Protein AF-A0A3C1JDQ3-F1 (afdb_monomer)

Mean predicted aligned error: 6.38 Å

Foldseek 3Di:
DPDFFPWKKKWWKKFAQVALQPDPVRVLVVVQVLVVVLPFAADACDPPDDGTHNKDWADDDDRNDIGGTTMMMTTGNDDDAQVRVCVSSCVQDDNGMGTPGIHIDDPPDDGNHRPDDDDDDDDDDDDPPPPDDPDPPD

Structure (mmCIF, N/CA/C/O backbone):
data_AF-A0A3C1JDQ3-F1
#
_entry.id   AF-A0A3C1JDQ3-F1
#
loop_
_atom_site.group_PDB
_atom_site.id
_atom_site.type_symbol
_atom_site.label_atom_id
_atom_site.label_alt_id
_atom_site.label_comp_id
_atom_site.label_asym_id
_atom_site.label_entity_id
_atom_site.label_seq_id
_atom_site.pdbx_PDB_ins_code
_atom_site.Cartn_x
_atom_site.Cartn_y
_atom_site.Cartn_z
_atom_site.occupancy
_atom_site.B_iso_or_equiv
_atom_site.auth_seq_id
_atom_site.auth_comp_id
_atom_site.auth_asym_id
_atom_site.auth_atom_id
_atom_site.pdbx_PDB_model_num
ATOM 1 N N . MET A 1 1 ? -6.929 7.245 27.985 1.00 41.78 1 MET A N 1
ATOM 2 C CA . MET A 1 1 ? -6.111 6.365 27.124 1.00 41.78 1 MET A CA 1
ATOM 3 C C . MET A 1 1 ? -6.199 6.923 25.721 1.00 41.78 1 MET A C 1
ATOM 5 O O . MET A 1 1 ? -7.313 7.044 25.234 1.00 41.78 1 MET A O 1
ATOM 9 N N . ASN A 1 2 ? -5.085 7.320 25.103 1.00 52.66 2 ASN A N 1
ATOM 10 C CA . ASN A 1 2 ? -5.108 7.570 23.662 1.00 52.66 2 ASN A CA 1
ATOM 11 C C . ASN A 1 2 ? -5.285 6.204 22.999 1.00 52.66 2 ASN A C 1
ATOM 13 O O . ASN A 1 2 ? -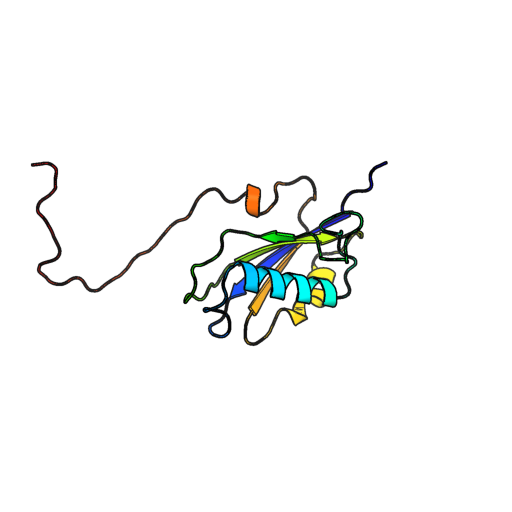4.361 5.392 23.033 1.00 52.66 2 ASN A O 1
ATOM 17 N N . GLU A 1 3 ? -6.480 5.915 22.485 1.00 80.94 3 GLU A N 1
ATOM 18 C CA . GLU A 1 3 ? -6.651 4.751 21.621 1.00 80.94 3 GLU A CA 1
ATOM 19 C C . GLU A 1 3 ? -5.716 4.921 20.415 1.00 80.94 3 GLU A C 1
ATOM 21 O O . GLU A 1 3 ? -5.574 6.013 19.865 1.00 80.94 3 GLU A O 1
ATOM 26 N N . GLY A 1 4 ? -5.003 3.854 20.071 1.00 88.44 4 GLY A N 1
ATOM 27 C CA . GLY A 1 4 ? -4.220 3.750 18.847 1.00 88.44 4 GLY A CA 1
ATOM 28 C C . GLY A 1 4 ? -4.893 2.783 17.870 1.00 88.44 4 GLY A C 1
ATOM 29 O O . GLY A 1 4 ? -5.892 2.149 18.221 1.00 88.44 4 GLY A O 1
ATOM 30 N N . PRO A 1 5 ? -4.341 2.618 16.658 1.00 94.38 5 PRO A N 1
ATOM 31 C CA . PRO A 1 5 ? -4.854 1.643 15.701 1.00 94.38 5 PRO A CA 1
ATOM 32 C C . PRO A 1 5 ? -4.855 0.231 16.305 1.00 94.38 5 PRO A C 1
ATOM 34 O O . PRO A 1 5 ? -3.866 -0.196 16.905 1.00 94.38 5 PRO A O 1
ATOM 37 N N . LYS A 1 6 ? -5.957 -0.507 16.125 1.00 95.56 6 LYS A N 1
ATOM 38 C CA . LYS A 1 6 ? -6.139 -1.871 16.660 1.00 95.56 6 LYS A CA 1
ATOM 39 C C . LYS A 1 6 ? -5.551 -2.940 15.744 1.00 95.56 6 LYS A C 1
ATOM 41 O O . LYS A 1 6 ? -5.217 -4.032 16.199 1.00 95.56 6 LYS A O 1
ATOM 46 N N . SER A 1 7 ? -5.392 -2.637 14.458 1.00 96.88 7 SER A N 1
ATOM 47 C CA . SER A 1 7 ? -4.642 -3.485 13.535 1.00 96.88 7 SER A CA 1
ATOM 48 C C . SER A 1 7 ? -3.973 -2.682 12.423 1.00 96.88 7 SER A C 1
ATOM 50 O O . SER A 1 7 ? -4.303 -1.520 12.169 1.00 96.88 7 SER A O 1
ATOM 52 N N . ARG A 1 8 ? -2.987 -3.312 11.778 1.00 98.00 8 ARG A N 1
ATOM 53 C CA . ARG A 1 8 ? -2.299 -2.788 10.601 1.00 98.00 8 ARG A CA 1
ATOM 54 C C . ARG A 1 8 ? -2.183 -3.877 9.549 1.00 98.00 8 ARG A C 1
ATOM 56 O O . ARG A 1 8 ? -1.732 -4.983 9.849 1.00 98.00 8 ARG A O 1
ATOM 63 N N . ILE A 1 9 ? -2.569 -3.541 8.326 1.00 98.25 9 ILE A N 1
ATOM 64 C CA . ILE A 1 9 ? -2.521 -4.429 7.169 1.00 98.25 9 ILE A CA 1
ATOM 65 C C . ILE A 1 9 ? -1.428 -3.934 6.227 1.00 98.25 9 ILE A C 1
ATOM 67 O O . ILE A 1 9 ? -1.486 -2.796 5.769 1.00 98.25 9 ILE A O 1
ATOM 71 N N . ARG A 1 10 ? -0.441 -4.782 5.932 1.00 97.88 10 ARG A N 1
ATOM 72 C CA . ARG A 1 10 ? 0.554 -4.537 4.889 1.00 97.88 10 ARG A CA 1
ATOM 73 C C . ARG A 1 10 ? 0.062 -5.109 3.572 1.00 97.88 10 ARG A C 1
ATOM 75 O O . ARG A 1 10 ? -0.137 -6.316 3.437 1.00 97.88 10 ARG A O 1
ATOM 82 N N . LEU A 1 11 ? -0.118 -4.211 2.622 1.00 97.38 11 LEU A N 1
ATOM 83 C CA . LEU A 1 11 ? -0.440 -4.465 1.233 1.00 97.38 11 LEU A CA 1
ATOM 84 C C . LEU A 1 11 ? 0.866 -4.697 0.477 1.00 97.38 11 LEU A C 1
ATOM 86 O O . LEU A 1 11 ? 1.809 -3.919 0.626 1.00 97.38 11 LEU A O 1
ATOM 90 N N . LYS A 1 12 ? 0.891 -5.731 -0.357 1.00 97.25 12 LYS A N 1
ATOM 91 C CA . LYS A 1 12 ? 1.808 -5.856 -1.490 1.00 97.25 12 LYS A CA 1
ATOM 92 C C . LYS A 1 12 ? 0.965 -5.756 -2.749 1.00 97.25 12 LYS A C 1
ATOM 94 O O . LYS A 1 12 ? -0.030 -6.475 -2.844 1.00 97.25 12 LYS A O 1
ATOM 99 N N . PHE A 1 13 ? 1.342 -4.911 -3.695 1.00 96.88 13 PHE A N 1
ATOM 100 C CA . PHE A 1 13 ? 0.598 -4.747 -4.939 1.00 96.88 13 PHE A CA 1
ATOM 101 C C . PHE A 1 13 ? 1.523 -4.474 -6.123 1.00 96.88 13 PHE A C 1
ATOM 103 O O . PHE A 1 13 ? 2.650 -4.030 -5.945 1.00 96.88 13 PHE A O 1
ATOM 110 N N . ALA A 1 14 ? 1.055 -4.762 -7.330 1.00 97.25 14 ALA A N 1
ATOM 111 C CA . ALA A 1 14 ? 1.705 -4.342 -8.560 1.00 97.25 14 ALA A CA 1
ATOM 112 C C . ALA A 1 14 ? 1.116 -3.010 -9.040 1.00 97.25 14 ALA A C 1
ATOM 114 O O . ALA A 1 14 ? -0.092 -2.783 -8.920 1.00 97.25 14 ALA A O 1
ATOM 115 N N . ARG A 1 15 ? 1.971 -2.165 -9.616 1.00 97.06 15 ARG A N 1
ATOM 116 C CA . ARG A 1 15 ? 1.599 -1.022 -10.453 1.00 97.06 15 ARG A CA 1
ATOM 117 C C . ARG A 1 15 ? 1.676 -1.484 -11.904 1.00 97.06 15 ARG A C 1
ATOM 119 O O . ARG A 1 15 ? 2.746 -1.872 -12.364 1.00 97.06 15 ARG A O 1
ATOM 126 N N . LEU A 1 16 ? 0.547 -1.446 -12.598 1.00 97.69 16 LEU A N 1
ATOM 127 C CA . LEU A 1 16 ? 0.419 -1.926 -13.973 1.00 97.69 16 LEU A CA 1
ATOM 128 C C . LEU A 1 16 ? 0.618 -0.784 -14.977 1.00 97.69 16 LEU A C 1
ATOM 130 O O . LEU A 1 16 ? 0.595 0.391 -14.604 1.00 97.69 16 LEU A O 1
ATOM 134 N N . ALA A 1 17 ? 0.750 -1.126 -16.259 1.00 97.75 17 ALA A N 1
ATOM 135 C CA . ALA A 1 17 ? 0.952 -0.179 -17.356 1.00 97.75 17 ALA A CA 1
ATOM 136 C C . ALA A 1 17 ? 0.015 1.046 -17.332 1.00 97.75 17 ALA A C 1
ATOM 138 O O . ALA A 1 17 ? 0.480 2.161 -17.556 1.00 97.75 17 ALA A O 1
ATOM 139 N N . ALA A 1 18 ? -1.272 0.884 -16.993 1.00 97.56 18 ALA A N 1
ATOM 140 C CA . ALA A 1 18 ? -2.235 1.995 -16.938 1.00 97.56 18 ALA A CA 1
ATOM 141 C C . ALA A 1 18 ? -1.961 3.014 -15.809 1.00 97.56 18 ALA A C 1
ATOM 143 O O . ALA A 1 18 ? -2.575 4.078 -15.765 1.00 97.56 18 ALA A O 1
ATOM 144 N N . ALA A 1 19 ? -1.064 2.688 -14.876 1.00 97.00 19 ALA A N 1
ATOM 145 C CA . ALA A 1 19 ? -0.665 3.529 -13.752 1.00 97.00 19 ALA A CA 1
ATOM 146 C C . ALA A 1 19 ? 0.821 3.920 -13.772 1.00 97.00 19 ALA A C 1
ATOM 148 O O . ALA A 1 19 ? 1.274 4.586 -12.839 1.00 97.00 19 ALA A O 1
ATOM 149 N N . LYS A 1 20 ? 1.588 3.531 -14.802 1.00 96.44 20 LYS A N 1
ATOM 150 C CA . LYS A 1 20 ? 3.038 3.784 -14.868 1.00 96.44 20 LYS A CA 1
ATOM 151 C C . LYS A 1 20 ? 3.382 5.276 -14.827 1.00 96.44 20 LYS A C 1
ATOM 153 O O . LYS A 1 20 ? 4.380 5.664 -14.226 1.00 96.44 20 LYS A O 1
ATOM 158 N N . ASP A 1 21 ? 2.518 6.110 -15.402 1.00 97.25 21 ASP A N 1
ATOM 159 C CA . ASP A 1 21 ? 2.724 7.557 -15.501 1.00 97.25 21 ASP A CA 1
ATOM 160 C C . ASP A 1 21 ? 2.223 8.325 -14.266 1.00 97.25 21 ASP A C 1
ATOM 162 O O . ASP A 1 21 ? 2.370 9.543 -14.193 1.00 97.25 21 ASP A O 1
ATOM 166 N N . LEU A 1 22 ? 1.666 7.633 -13.261 1.00 96.38 22 LEU A N 1
ATOM 167 C CA . LEU A 1 22 ? 1.265 8.279 -12.014 1.00 96.38 22 LEU A CA 1
ATOM 168 C C . LEU A 1 22 ? 2.492 8.699 -11.206 1.00 96.38 22 LEU A C 1
ATOM 170 O O . LEU A 1 22 ? 3.333 7.874 -10.820 1.00 96.38 22 LEU A O 1
ATOM 174 N N . SER A 1 23 ? 2.521 9.976 -10.828 1.00 95.62 23 SER A N 1
ATOM 175 C CA . SER A 1 23 ? 3.415 10.444 -9.776 1.00 95.62 23 SER A CA 1
ATOM 176 C C . SER A 1 23 ? 3.127 9.719 -8.458 1.00 95.62 23 SER A C 1
ATOM 178 O O . SER A 1 23 ? 2.044 9.166 -8.223 1.00 95.62 23 SER A O 1
ATOM 180 N N . HIS A 1 24 ? 4.098 9.742 -7.544 1.00 93.19 24 HIS A N 1
ATOM 181 C CA . HIS A 1 24 ? 3.925 9.122 -6.231 1.00 93.19 24 HIS A CA 1
ATOM 182 C C . HIS A 1 24 ? 2.721 9.700 -5.464 1.00 93.19 24 HIS A C 1
ATOM 184 O O . HIS A 1 24 ? 1.941 8.953 -4.871 1.00 93.19 24 HIS A O 1
ATOM 190 N N . LEU A 1 25 ? 2.515 11.020 -5.527 1.00 94.50 25 LEU A N 1
ATOM 191 C CA . LEU A 1 25 ? 1.397 11.688 -4.855 1.00 94.50 25 LEU A CA 1
ATOM 192 C C . LEU A 1 25 ? 0.037 11.282 -5.436 1.00 94.50 25 LEU A C 1
ATOM 194 O O . LEU A 1 25 ? -0.921 11.091 -4.682 1.00 94.50 25 LEU A O 1
ATOM 198 N N . GLU A 1 26 ? -0.060 11.110 -6.754 1.00 96.25 26 GLU A N 1
ATOM 199 C CA . GLU A 1 26 ? -1.290 10.646 -7.403 1.00 96.25 26 GLU A CA 1
ATOM 200 C C . GLU A 1 26 ? -1.603 9.196 -7.037 1.00 96.25 26 GLU A C 1
ATOM 202 O O . GLU A 1 26 ? -2.745 8.897 -6.679 1.00 96.25 26 GLU A O 1
ATOM 207 N N . GLN A 1 27 ? -0.596 8.315 -7.022 1.00 95.56 27 GLN A N 1
ATOM 208 C CA . GLN A 1 27 ? -0.759 6.947 -6.525 1.00 95.56 27 GLN A CA 1
ATOM 209 C C . GLN A 1 27 ? -1.257 6.941 -5.077 1.00 95.56 27 GLN A C 1
ATOM 211 O O . GLN A 1 27 ? -2.242 6.268 -4.775 1.00 95.56 27 GLN A O 1
ATOM 216 N N . ILE A 1 28 ? -0.643 7.728 -4.186 1.00 95.00 28 ILE A N 1
ATOM 217 C CA . ILE A 1 28 ? -1.091 7.856 -2.792 1.00 95.00 28 ILE A CA 1
ATOM 218 C C . ILE A 1 28 ? -2.557 8.296 -2.727 1.00 95.00 28 ILE A C 1
ATOM 220 O O . ILE A 1 28 ? -3.332 7.743 -1.944 1.00 95.00 28 ILE A O 1
ATOM 224 N N . LYS A 1 29 ? -2.958 9.281 -3.539 1.00 94.75 29 LYS A N 1
ATOM 225 C CA . LYS A 1 29 ? -4.340 9.775 -3.576 1.00 94.75 29 LYS A CA 1
ATOM 226 C C . LYS A 1 29 ? -5.314 8.676 -4.005 1.00 94.75 29 LYS A C 1
ATOM 228 O O . LYS A 1 29 ? -6.342 8.499 -3.351 1.00 94.75 29 LYS A O 1
ATOM 233 N N . VAL A 1 30 ? -4.983 7.916 -5.050 1.00 94.88 30 VAL A N 1
ATOM 234 C CA . VAL A 1 30 ? -5.808 6.793 -5.524 1.00 94.88 30 VAL A CA 1
ATOM 235 C C . VAL A 1 30 ? -5.910 5.704 -4.456 1.00 94.88 30 VAL A C 1
ATOM 237 O O . VAL A 1 30 ? -7.016 5.279 -4.125 1.00 94.88 30 VAL A O 1
ATOM 240 N N . LEU A 1 31 ? -4.786 5.292 -3.867 1.00 94.94 31 LEU A N 1
ATOM 241 C CA . LEU A 1 31 ? -4.750 4.240 -2.849 1.00 94.94 31 LEU A CA 1
ATOM 242 C C . LEU A 1 31 ? -5.516 4.637 -1.583 1.00 94.94 31 LEU A C 1
ATOM 244 O O . LEU A 1 31 ? -6.279 3.828 -1.059 1.00 94.94 31 LEU A O 1
ATOM 248 N N . ARG A 1 32 ? -5.398 5.891 -1.129 1.00 94.94 32 ARG A N 1
ATOM 249 C CA . ARG A 1 32 ? -6.211 6.414 -0.018 1.00 94.94 32 ARG A CA 1
ATOM 250 C C . ARG A 1 32 ? -7.698 6.425 -0.352 1.00 94.94 32 ARG A C 1
ATOM 252 O O . ARG A 1 32 ? -8.500 6.068 0.504 1.00 94.94 32 ARG A O 1
ATOM 259 N N . GLY A 1 33 ? -8.068 6.792 -1.580 1.00 94.19 33 GLY A N 1
ATOM 260 C CA . GLY A 1 33 ? -9.455 6.726 -2.044 1.00 94.19 33 GLY A CA 1
ATOM 261 C C . GLY A 1 33 ? -10.013 5.300 -1.995 1.00 94.19 33 GLY A C 1
ATOM 262 O O . GLY A 1 33 ? -11.088 5.077 -1.446 1.00 94.19 33 GLY A O 1
ATOM 263 N N . ARG A 1 34 ? -9.246 4.316 -2.482 1.00 94.38 34 ARG A N 1
ATOM 264 C CA . ARG A 1 34 ? -9.629 2.893 -2.429 1.00 94.38 34 ARG A CA 1
ATOM 265 C C . ARG A 1 34 ? -9.716 2.370 -0.999 1.00 94.38 34 ARG A C 1
ATOM 267 O O . ARG A 1 34 ? -10.683 1.702 -0.655 1.00 94.38 34 ARG A O 1
ATOM 274 N N . ALA A 1 35 ? -8.752 2.716 -0.150 1.00 94.62 35 ALA A N 1
ATOM 275 C CA . ALA A 1 35 ? -8.771 2.345 1.261 1.00 94.62 35 ALA A CA 1
ATOM 276 C C . ALA A 1 35 ? -9.972 2.957 2.002 1.00 94.62 35 ALA A C 1
ATOM 278 O O . ALA A 1 35 ? -10.579 2.288 2.831 1.00 94.62 35 ALA A O 1
ATOM 279 N N . ALA A 1 36 ? -10.370 4.188 1.676 1.00 94.06 36 ALA A N 1
ATOM 280 C CA . ALA A 1 36 ? -11.578 4.788 2.238 1.00 94.06 36 ALA A CA 1
ATOM 281 C C . ALA A 1 36 ? -12.860 4.080 1.758 1.00 94.06 36 ALA A C 1
ATOM 283 O O . ALA A 1 36 ? -13.815 3.957 2.520 1.00 94.06 36 ALA A O 1
ATOM 284 N N . ALA A 1 37 ? -12.874 3.580 0.518 1.00 94.12 37 ALA A N 1
ATOM 285 C CA . ALA A 1 37 ? -14.025 2.909 -0.086 1.00 94.12 37 ALA A CA 1
ATOM 286 C C . ALA A 1 37 ? -14.119 1.396 0.210 1.00 94.12 37 ALA A C 1
ATOM 288 O O . ALA A 1 37 ? -15.152 0.790 -0.058 1.00 94.12 37 ALA A O 1
ATOM 289 N N . CYS A 1 38 ? -13.083 0.767 0.782 1.00 93.81 38 CYS A N 1
ATOM 290 C CA . CYS A 1 38 ? -13.044 -0.689 1.013 1.00 93.81 38 CYS A CA 1
ATOM 291 C C . CYS A 1 38 ? -13.971 -1.183 2.149 1.00 93.81 38 CYS A C 1
ATOM 293 O O . CYS A 1 38 ? -14.113 -2.384 2.403 1.00 93.81 38 CYS A O 1
ATOM 295 N N . GLY A 1 39 ? -14.604 -0.251 2.868 1.00 93.56 39 GLY A N 1
ATOM 296 C CA . GLY A 1 39 ? -15.551 -0.539 3.944 1.00 93.56 39 GLY A CA 1
ATOM 297 C C . GLY A 1 39 ? -14.915 -1.045 5.244 1.00 93.56 39 GLY A C 1
ATOM 298 O O . GLY A 1 39 ? -15.643 -1.538 6.106 1.00 93.56 39 GLY A O 1
ATOM 299 N N . LEU A 1 40 ? -13.587 -0.978 5.381 1.00 95.06 40 LEU A N 1
ATOM 300 C CA . LEU A 1 40 ? -12.886 -1.165 6.656 1.00 95.06 40 LEU A CA 1
ATOM 301 C C . LEU A 1 40 ? -12.860 0.157 7.433 1.00 95.06 40 LEU A C 1
ATOM 303 O O . LEU A 1 40 ? -12.689 1.220 6.832 1.00 95.06 40 LEU A O 1
ATOM 307 N N . LYS A 1 41 ? -12.970 0.105 8.765 1.00 94.88 41 LYS A N 1
ATOM 308 C CA . LYS A 1 41 ? -12.833 1.303 9.606 1.00 94.88 41 LYS A CA 1
ATOM 309 C C . LYS A 1 41 ? -11.366 1.697 9.717 1.00 94.88 41 LYS A C 1
ATOM 311 O O . LYS A 1 41 ? -10.606 1.126 10.504 1.00 94.88 41 LYS A O 1
ATOM 316 N N . PHE A 1 42 ? -10.945 2.644 8.886 1.00 94.50 42 PHE A N 1
ATOM 317 C CA . PHE A 1 42 ? -9.571 3.127 8.883 1.00 94.50 42 PHE A CA 1
ATOM 318 C C . PHE A 1 42 ? -9.293 4.054 10.062 1.00 94.50 42 PHE A C 1
ATOM 320 O O . PHE A 1 42 ? -10.129 4.856 10.458 1.00 94.50 42 PHE A O 1
ATOM 327 N N . TRP A 1 43 ? -8.063 3.994 10.560 1.00 94.38 43 TRP A N 1
ATOM 328 C CA . TRP A 1 43 ? -7.547 4.991 11.483 1.00 94.38 43 TRP A CA 1
ATOM 329 C C . TRP A 1 43 ? -7.329 6.313 10.733 1.00 94.38 43 TRP A C 1
ATOM 331 O O . TRP A 1 43 ? -6.719 6.289 9.659 1.00 94.38 43 TRP A O 1
ATOM 341 N N . PRO A 1 44 ? -7.768 7.474 11.246 1.00 92.88 44 PRO A N 1
ATOM 342 C CA . PRO A 1 44 ? -7.623 8.744 10.539 1.00 92.88 44 PRO A CA 1
ATOM 343 C C . PRO A 1 44 ? -6.159 9.207 10.479 1.00 92.88 44 PRO A C 1
ATOM 345 O O . PRO A 1 44 ? -5.405 9.096 11.449 1.00 92.88 44 PRO A O 1
ATOM 348 N N . ALA A 1 45 ? -5.743 9.771 9.341 1.00 90.44 45 ALA A N 1
ATOM 349 C CA . ALA A 1 45 ? -4.384 10.291 9.157 1.00 90.44 45 ALA A CA 1
ATOM 350 C C . ALA A 1 45 ? -4.069 11.500 10.058 1.00 90.44 45 ALA A C 1
ATOM 352 O O . ALA A 1 45 ? -2.938 11.644 10.521 1.00 90.44 45 ALA A O 1
ATOM 353 N N . LYS A 1 46 ? -5.065 12.355 10.326 1.00 84.12 46 LYS A N 1
ATOM 354 C CA . LYS A 1 46 ? -4.951 13.532 11.195 1.00 84.12 46 LYS A CA 1
ATOM 355 C C . LYS A 1 46 ? -6.256 13.749 11.962 1.00 84.12 46 LYS A C 1
ATOM 357 O O . LYS A 1 46 ? -7.339 13.694 11.379 1.00 84.12 46 LYS A O 1
ATOM 362 N N . ALA A 1 47 ? -6.143 13.998 13.266 1.00 68.06 47 ALA A N 1
ATOM 363 C CA . ALA A 1 47 ? -7.288 14.306 14.118 1.00 68.06 47 ALA A CA 1
ATOM 364 C C . ALA A 1 47 ? -7.948 15.628 13.680 1.00 68.06 47 ALA A C 1
ATOM 366 O O . ALA A 1 47 ? -7.256 16.626 13.477 1.00 68.06 47 ALA A O 1
ATOM 367 N N . GLY A 1 48 ? -9.277 15.632 13.531 1.00 57.47 48 GLY A N 1
ATOM 368 C CA . GLY A 1 48 ? -10.058 16.844 13.249 1.00 57.47 48 GLY A CA 1
ATOM 369 C C . GLY A 1 48 ? -10.071 17.334 11.792 1.00 57.47 48 GLY A C 1
ATOM 370 O O . GLY A 1 48 ? -10.475 18.466 11.551 1.00 57.47 48 GLY A O 1
ATOM 371 N N . THR A 1 49 ? -9.651 16.523 10.813 1.00 56.31 49 THR A N 1
ATOM 372 C CA . THR A 1 49 ? -9.739 16.858 9.371 1.00 56.31 49 THR A CA 1
ATOM 373 C C . THR A 1 49 ? -10.557 15.822 8.594 1.00 56.31 49 THR A C 1
ATOM 375 O O . THR A 1 49 ? -10.617 14.677 9.048 1.00 56.31 49 THR A O 1
ATOM 378 N N . PRO A 1 50 ? -11.148 16.168 7.427 1.00 54.25 50 PRO A N 1
ATOM 379 C CA . PRO A 1 50 ? -11.911 15.223 6.613 1.00 54.25 50 PRO A CA 1
ATOM 380 C C . PRO A 1 50 ? -11.125 13.927 6.353 1.00 54.25 50 PRO A C 1
ATOM 382 O O . PRO A 1 50 ? -9.952 13.942 5.977 1.00 54.25 50 PRO A O 1
ATOM 385 N N . SER A 1 51 ? -11.800 12.819 6.644 1.00 74.25 51 SER A N 1
ATOM 386 C CA . SER A 1 51 ? -11.317 11.476 6.969 1.00 74.25 51 SER A CA 1
ATOM 387 C C . SER A 1 51 ? -10.490 10.785 5.873 1.00 74.25 51 SER A C 1
ATOM 389 O O . SER A 1 51 ? -11.000 9.939 5.137 1.00 74.25 51 SER A O 1
ATOM 391 N N . SER A 1 52 ? -9.200 11.100 5.756 1.00 90.25 52 SER A N 1
ATOM 392 C CA . SER A 1 52 ? -8.296 10.273 4.944 1.00 90.25 52 SER A CA 1
ATOM 393 C C . SER A 1 52 ? -7.731 9.106 5.768 1.00 90.25 52 SER A C 1
ATOM 395 O O . SER A 1 52 ? -7.358 9.311 6.932 1.00 90.25 52 SER A O 1
ATOM 397 N N . PRO A 1 53 ? -7.635 7.893 5.192 1.00 94.62 53 PRO A N 1
ATOM 398 C CA . PRO A 1 53 ? -6.997 6.762 5.852 1.00 94.62 53 PRO A CA 1
ATOM 399 C C . PRO A 1 53 ? -5.539 7.056 6.192 1.00 94.62 53 PRO A C 1
ATOM 401 O O . PRO A 1 53 ? -4.763 7.510 5.341 1.00 94.62 53 PRO A O 1
ATOM 404 N N . LYS A 1 54 ? -5.140 6.751 7.428 1.00 95.56 54 LYS A N 1
ATOM 405 C CA . LYS A 1 54 ? -3.734 6.697 7.808 1.00 95.56 54 LYS A CA 1
ATOM 406 C C . LYS A 1 54 ? -3.089 5.542 7.057 1.00 95.56 54 LYS A C 1
ATOM 408 O O . LYS A 1 54 ? -3.458 4.381 7.237 1.00 95.56 54 LYS A O 1
ATOM 413 N N . MET A 1 55 ? -2.107 5.885 6.234 1.00 96.56 55 MET A N 1
ATOM 414 C CA . MET A 1 55 ? -1.316 4.934 5.469 1.00 96.56 55 MET A CA 1
ATOM 415 C C . MET A 1 55 ? 0.150 5.354 5.458 1.00 96.56 55 MET A C 1
ATOM 417 O O . MET A 1 55 ? 0.431 6.554 5.466 1.00 96.56 55 MET A O 1
ATOM 421 N N . ALA A 1 56 ? 1.048 4.374 5.411 1.00 97.19 56 ALA A N 1
ATOM 422 C CA . ALA A 1 56 ?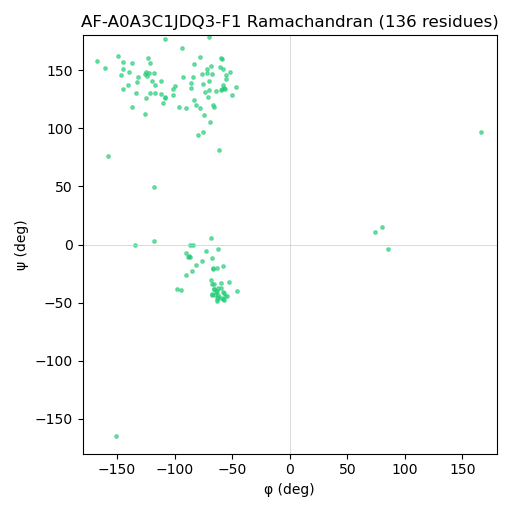 2.471 4.567 5.130 1.00 97.19 56 ALA A CA 1
ATOM 423 C C . ALA A 1 56 ? 2.829 3.820 3.842 1.00 97.19 56 ALA A C 1
ATOM 425 O O . ALA A 1 56 ? 2.237 2.780 3.563 1.00 97.19 56 ALA A O 1
ATOM 426 N N . PHE A 1 57 ? 3.775 4.329 3.062 1.00 96.12 57 PHE A N 1
ATOM 427 C CA . PHE A 1 57 ? 4.092 3.794 1.735 1.00 96.12 57 PHE A CA 1
ATOM 428 C C . PHE A 1 57 ? 5.570 3.427 1.657 1.00 96.12 57 PHE A C 1
ATOM 430 O O . PHE A 1 57 ? 6.402 4.065 2.296 1.00 96.12 57 PHE A O 1
ATOM 437 N N . GLY A 1 58 ? 5.884 2.359 0.925 1.00 93.88 58 GLY A N 1
ATOM 438 C CA . GLY A 1 58 ? 7.265 2.041 0.577 1.00 93.88 58 GLY A CA 1
ATOM 439 C C . GLY A 1 58 ? 7.834 3.043 -0.436 1.00 93.88 58 GLY A C 1
ATOM 440 O O . GLY A 1 58 ? 7.115 3.945 -0.883 1.00 93.88 58 GLY A O 1
ATOM 441 N N . PRO A 1 59 ? 9.113 2.884 -0.816 1.00 89.44 59 PRO A N 1
ATOM 442 C CA . PRO A 1 59 ? 9.717 3.693 -1.865 1.00 89.44 59 PRO A CA 1
ATOM 443 C C . PRO A 1 59 ? 8.919 3.586 -3.159 1.00 89.44 59 PRO A C 1
ATOM 445 O O . PRO A 1 59 ? 8.555 2.491 -3.579 1.00 89.44 59 PRO A O 1
ATOM 448 N N . ALA A 1 60 ? 8.660 4.730 -3.780 1.00 84.81 60 ALA A N 1
ATOM 449 C CA . ALA A 1 60 ? 7.937 4.789 -5.037 1.00 84.81 60 ALA A CA 1
ATOM 450 C C . ALA A 1 60 ? 8.833 4.351 -6.194 1.00 84.81 60 ALA A C 1
ATOM 452 O O . ALA A 1 60 ? 9.975 4.805 -6.293 1.00 84.81 60 ALA A O 1
ATOM 453 N N . VAL A 1 61 ? 8.286 3.568 -7.124 1.00 91.50 61 VAL A N 1
ATOM 454 C CA . VAL A 1 61 ? 8.916 3.431 -8.439 1.00 91.50 61 VAL A CA 1
ATOM 455 C C . VAL A 1 61 ? 8.836 4.763 -9.201 1.00 91.50 61 VAL A C 1
ATOM 457 O O . VAL A 1 61 ? 7.870 5.523 -9.060 1.00 91.50 61 VAL A O 1
ATOM 460 N N . SER A 1 62 ? 9.856 5.056 -10.010 1.00 91.69 62 SER A N 1
ATOM 461 C CA . SER A 1 62 ? 9.891 6.242 -10.868 1.00 91.69 62 SER A CA 1
ATOM 462 C C . SER A 1 62 ? 8.705 6.289 -11.837 1.00 91.69 62 SER A C 1
ATOM 464 O O . SER A 1 62 ? 8.193 5.263 -12.285 1.00 91.69 62 SER A O 1
ATOM 466 N N . VAL A 1 63 ? 8.290 7.502 -12.206 1.00 96.25 63 VAL A N 1
ATOM 467 C CA . VAL A 1 63 ? 7.290 7.719 -13.265 1.00 96.25 63 VAL A CA 1
ATOM 468 C C . VAL A 1 63 ? 7.748 7.046 -14.566 1.00 96.25 63 VAL A C 1
ATOM 470 O O . VAL A 1 63 ? 8.945 6.953 -14.848 1.00 96.25 63 VAL A O 1
ATOM 473 N N . GLY A 1 64 ? 6.790 6.532 -15.333 1.00 96.56 64 GLY A N 1
ATOM 474 C CA . GLY A 1 64 ? 7.011 5.795 -16.575 1.00 96.56 64 GLY A CA 1
ATOM 475 C C . GLY A 1 64 ? 7.289 4.303 -16.379 1.00 96.56 64 GLY A C 1
ATOM 476 O O . GLY A 1 64 ? 7.379 3.578 -17.367 1.00 96.56 64 GLY A O 1
ATOM 477 N N . HIS A 1 65 ? 7.385 3.829 -15.133 1.00 95.00 65 HIS A N 1
ATOM 478 C CA . HIS A 1 65 ? 7.718 2.442 -14.819 1.00 95.00 65 HIS A CA 1
ATOM 479 C C . HIS A 1 65 ? 6.538 1.694 -14.193 1.00 95.00 65 HIS A C 1
ATOM 481 O O . HIS A 1 65 ? 5.798 2.212 -13.349 1.00 95.00 65 HIS A O 1
ATOM 487 N N . GLU A 1 66 ? 6.393 0.439 -14.600 1.00 96.56 66 GLU A N 1
ATOM 488 C CA . GLU A 1 66 ? 5.577 -0.552 -13.905 1.00 96.56 66 GLU A CA 1
ATOM 489 C C . GLU A 1 66 ? 6.330 -1.078 -12.676 1.00 96.56 66 GLU A C 1
ATOM 491 O O . GLU A 1 66 ? 7.549 -0.949 -12.565 1.00 96.56 66 GLU A O 1
ATOM 496 N N . SER A 1 67 ? 5.610 -1.687 -11.737 1.00 95.31 67 SER A N 1
ATOM 497 C CA . SER A 1 67 ? 6.223 -2.355 -10.588 1.00 95.31 67 SER A CA 1
ATOM 498 C C . SER A 1 67 ? 5.493 -3.646 -10.275 1.00 95.31 67 SER A C 1
ATOM 500 O O . SER A 1 67 ? 4.265 -3.690 -10.245 1.00 95.31 67 SER A O 1
ATOM 502 N N . LEU A 1 68 ? 6.253 -4.698 -9.983 1.00 94.69 68 LEU A N 1
ATOM 503 C CA . LEU A 1 68 ? 5.714 -5.989 -9.557 1.00 94.69 68 LEU A CA 1
ATOM 504 C C . LEU A 1 68 ? 5.523 -6.074 -8.036 1.00 94.69 68 LEU A C 1
ATOM 506 O O . LEU A 1 68 ? 4.941 -7.042 -7.548 1.00 94.69 68 LEU A O 1
ATOM 510 N N . CYS A 1 69 ? 6.045 -5.117 -7.262 1.00 93.19 69 CYS A N 1
ATOM 511 C CA . CYS A 1 69 ? 6.025 -5.192 -5.802 1.00 93.19 69 CYS A CA 1
ATOM 512 C C . CYS A 1 69 ? 6.172 -3.830 -5.114 1.00 93.19 69 CYS A C 1
ATOM 514 O O . CYS A 1 69 ? 7.197 -3.507 -4.521 1.00 93.19 69 CYS A O 1
ATOM 516 N N . GLU A 1 70 ? 5.099 -3.062 -5.126 1.00 95.25 70 GLU A N 1
ATOM 517 C CA . GLU A 1 70 ? 4.900 -1.917 -4.245 1.00 95.25 70 GLU A CA 1
ATOM 518 C C . GLU A 1 70 ? 4.361 -2.377 -2.883 1.00 95.25 70 GLU A C 1
ATOM 520 O O . GLU A 1 70 ? 3.698 -3.417 -2.771 1.00 95.25 70 GLU A O 1
ATOM 525 N N . TYR A 1 71 ? 4.605 -1.575 -1.843 1.00 96.38 71 TYR A N 1
ATOM 526 C CA . TYR A 1 71 ? 4.107 -1.846 -0.496 1.00 96.38 71 TYR A CA 1
ATOM 527 C C . TYR A 1 71 ? 3.440 -0.628 0.139 1.00 96.38 71 TYR A C 1
ATOM 529 O O . TYR A 1 71 ? 3.885 0.509 -0.016 1.00 96.38 71 TYR A O 1
ATOM 537 N N . ALA A 1 72 ? 2.393 -0.884 0.920 1.00 97.31 72 ALA A N 1
ATOM 538 C CA . ALA A 1 72 ? 1.747 0.122 1.754 1.00 97.31 72 ALA A CA 1
ATOM 539 C C . ALA A 1 72 ? 1.204 -0.497 3.045 1.00 97.31 72 ALA A C 1
ATOM 541 O O . ALA A 1 72 ? 0.725 -1.625 3.048 1.00 97.31 72 ALA A O 1
ATOM 542 N N . ASP A 1 73 ? 1.232 0.257 4.134 1.00 98.19 73 ASP A N 1
ATOM 543 C CA . ASP A 1 73 ? 0.589 -0.095 5.395 1.00 98.19 73 ASP A CA 1
ATOM 544 C C . ASP A 1 73 ? -0.721 0.686 5.532 1.00 98.19 73 ASP A C 1
ATOM 546 O O . ASP A 1 73 ? -0.714 1.910 5.425 1.00 98.19 73 ASP A O 1
ATOM 550 N N . LEU A 1 74 ? -1.828 0.002 5.826 1.00 97.69 74 LEU A N 1
ATOM 551 C CA . LEU A 1 74 ? -3.123 0.584 6.186 1.00 97.69 74 LEU A CA 1
ATOM 552 C C . LEU A 1 74 ? -3.397 0.356 7.675 1.00 97.69 74 LEU A C 1
ATOM 554 O O . LEU A 1 74 ? -3.336 -0.776 8.158 1.00 97.69 74 LEU A O 1
ATOM 558 N N . TYR A 1 75 ? -3.709 1.426 8.402 1.00 97.12 75 TYR A N 1
ATOM 559 C CA . TYR A 1 75 ? -3.996 1.385 9.836 1.00 97.12 75 TYR A CA 1
ATOM 560 C C . TYR A 1 75 ? -5.507 1.404 10.071 1.00 97.12 75 TYR A C 1
ATOM 562 O O . TYR A 1 75 ? -6.211 2.190 9.439 1.00 97.12 75 TYR A O 1
ATOM 570 N N . LEU A 1 76 ? -6.000 0.564 10.983 1.00 96.75 76 LEU A N 1
ATOM 571 C CA . LEU A 1 76 ? -7.433 0.348 11.206 1.00 96.75 76 LEU A CA 1
ATOM 572 C C . LEU A 1 76 ? -7.824 0.569 12.674 1.00 96.75 76 LEU A C 1
ATOM 574 O O . LEU A 1 76 ? -7.056 0.271 13.592 1.00 96.75 76 LEU A O 1
ATOM 578 N N . GLU A 1 77 ? -9.040 1.068 12.891 1.00 95.25 77 GLU A N 1
ATOM 579 C CA . GLU A 1 77 ? -9.656 1.275 14.214 1.00 95.25 77 GLU A CA 1
ATOM 580 C C . GLU A 1 77 ? -10.154 -0.027 14.845 1.00 95.25 77 GLU A C 1
ATOM 582 O O . GLU A 1 77 ? -10.452 -0.077 16.037 1.00 95.25 77 GLU A O 1
ATOM 587 N N . GLU A 1 78 ? -10.241 -1.093 14.056 1.00 94.62 78 GLU A N 1
ATOM 588 C CA . GLU A 1 78 ? -10.730 -2.398 14.472 1.00 94.62 78 GLU A CA 1
ATOM 589 C C . GLU A 1 78 ? -9.687 -3.490 14.225 1.00 94.62 78 GLU A C 1
ATOM 591 O O . GLU A 1 78 ? -8.731 -3.327 13.458 1.00 94.62 78 GLU A O 1
ATOM 596 N N . PHE A 1 79 ? -9.844 -4.616 14.917 1.00 96.06 79 PHE A N 1
ATOM 597 C CA . PHE A 1 79 ? -9.045 -5.794 14.628 1.00 96.06 79 PHE A CA 1
ATOM 598 C C . PHE A 1 79 ? -9.603 -6.474 13.379 1.00 96.06 79 PHE A C 1
ATOM 600 O O . PHE A 1 79 ? -10.733 -6.958 13.389 1.00 96.06 79 PHE A O 1
ATOM 607 N N . VAL A 1 80 ? -8.794 -6.547 12.324 1.00 96.94 80 VAL A N 1
ATOM 608 C CA . VAL A 1 80 ? -9.166 -7.226 11.080 1.00 96.94 80 VAL A CA 1
ATOM 609 C C . VAL A 1 80 ? -8.224 -8.397 10.845 1.00 96.94 80 VAL A C 1
ATOM 611 O O . VAL A 1 80 ? -6.997 -8.278 10.941 1.00 96.94 80 VAL A O 1
ATOM 614 N N . ARG A 1 81 ? -8.808 -9.563 10.569 1.00 95.88 81 ARG A N 1
ATOM 615 C CA . ARG A 1 81 ? -8.059 -10.744 10.138 1.00 95.88 81 ARG A CA 1
ATOM 616 C C . ARG A 1 81 ? -7.551 -10.567 8.709 1.00 95.88 81 ARG A C 1
ATOM 618 O O . ARG A 1 81 ? -8.186 -9.884 7.914 1.00 95.88 81 ARG A O 1
ATOM 625 N N . GLU A 1 82 ? -6.427 -11.192 8.379 1.00 94.69 82 GLU A N 1
ATOM 626 C CA . GLU A 1 82 ? -5.802 -11.030 7.062 1.00 94.69 82 GLU A CA 1
ATOM 627 C C . GLU A 1 82 ? -6.708 -11.461 5.906 1.00 94.69 82 GLU A C 1
ATOM 629 O O . GLU A 1 82 ? -6.771 -10.759 4.903 1.00 94.69 82 GLU A O 1
ATOM 634 N N . GLU A 1 83 ? -7.491 -12.528 6.080 1.00 95.94 83 GLU A N 1
ATOM 635 C CA . GLU A 1 83 ? -8.392 -13.032 5.042 1.00 95.94 83 GLU A CA 1
ATOM 636 C C . GLU A 1 83 ? -9.532 -12.035 4.778 1.00 95.94 83 GLU A C 1
ATOM 638 O O . GLU A 1 83 ? -9.832 -11.695 3.637 1.00 95.94 83 GLU A O 1
ATOM 643 N N . ALA A 1 84 ? -10.109 -11.479 5.849 1.00 95.81 84 ALA A N 1
ATOM 644 C CA . ALA A 1 84 ? -11.140 -10.450 5.747 1.00 95.81 84 ALA A CA 1
ATOM 645 C C . ALA A 1 84 ? -10.594 -9.148 5.138 1.00 95.81 84 ALA A C 1
ATOM 647 O O . ALA A 1 84 ? -11.278 -8.501 4.347 1.00 95.81 84 ALA A O 1
ATOM 648 N N . ALA A 1 85 ? -9.361 -8.766 5.484 1.00 96.31 85 ALA A N 1
ATOM 649 C CA . ALA A 1 85 ? -8.709 -7.607 4.889 1.00 96.31 85 ALA A CA 1
ATOM 650 C C . ALA A 1 85 ? -8.489 -7.811 3.384 1.00 96.31 85 ALA A C 1
ATOM 652 O O . ALA A 1 85 ? -8.827 -6.924 2.606 1.00 96.31 85 ALA A O 1
ATOM 653 N N . ALA A 1 86 ? -7.977 -8.976 2.974 1.00 95.88 86 ALA A N 1
ATOM 654 C CA . ALA A 1 86 ? -7.746 -9.308 1.572 1.00 95.88 86 ALA A CA 1
ATOM 655 C C . ALA A 1 86 ? -9.034 -9.221 0.741 1.00 95.88 86 ALA A C 1
ATOM 657 O O . ALA A 1 86 ? -9.034 -8.558 -0.292 1.00 95.88 86 ALA A O 1
ATOM 658 N N . GLU A 1 87 ? -10.144 -9.786 1.224 1.00 96.38 87 GLU A N 1
ATOM 659 C CA . GLU A 1 87 ? -11.435 -9.699 0.526 1.00 96.38 87 GLU A CA 1
ATOM 660 C C . GLU A 1 87 ? -11.937 -8.256 0.399 1.00 96.38 87 GLU A C 1
ATOM 662 O O . GLU A 1 87 ? -12.371 -7.835 -0.672 1.00 96.38 87 GLU A O 1
ATOM 667 N N . ARG A 1 88 ? -11.834 -7.452 1.464 1.00 96.69 88 ARG A N 1
ATOM 668 C CA . ARG A 1 88 ? -12.263 -6.043 1.421 1.00 96.69 88 ARG A CA 1
ATOM 669 C C . ARG A 1 88 ? -11.381 -5.175 0.533 1.00 96.69 88 ARG A C 1
ATOM 671 O O . ARG A 1 88 ? -11.868 -4.204 -0.036 1.00 96.69 88 ARG A O 1
ATOM 678 N N . LEU A 1 89 ? -10.102 -5.511 0.417 1.00 95.06 89 LEU A N 1
ATOM 679 C CA . LEU A 1 89 ? -9.126 -4.785 -0.393 1.00 95.06 89 LEU A CA 1
ATOM 680 C C . LEU A 1 89 ? -9.044 -5.299 -1.831 1.00 95.06 89 LEU A C 1
ATOM 682 O O . LEU A 1 89 ? -8.402 -4.653 -2.649 1.00 95.06 89 LEU A O 1
ATOM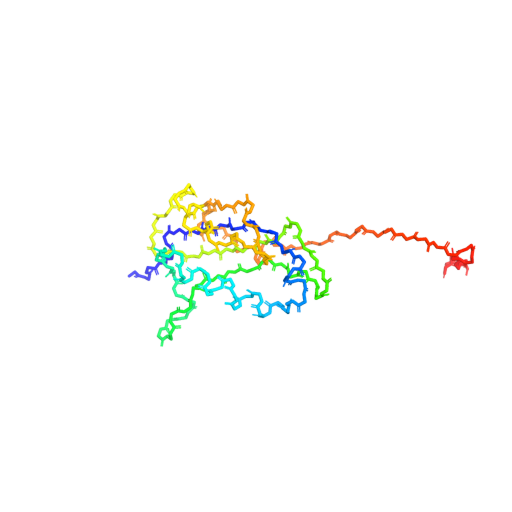 686 N N . ARG A 1 90 ? -9.719 -6.401 -2.163 1.00 92.19 90 ARG A N 1
ATOM 687 C CA . ARG A 1 90 ? -9.783 -6.966 -3.514 1.00 92.19 90 ARG A CA 1
ATOM 688 C C . ARG A 1 90 ? -10.226 -5.980 -4.604 1.00 92.19 90 ARG A C 1
ATOM 690 O O . ARG A 1 90 ? -9.680 -6.073 -5.694 1.00 92.19 90 ARG A O 1
ATOM 697 N N . PRO A 1 91 ? -11.101 -4.984 -4.351 1.00 90.00 91 PRO A N 1
ATOM 698 C CA . PRO A 1 91 ? -11.378 -3.911 -5.315 1.00 90.00 91 PRO A CA 1
ATOM 699 C C . PRO A 1 91 ? -10.170 -3.019 -5.660 1.00 90.00 91 PRO A C 1
ATOM 701 O O . PRO A 1 91 ? -10.285 -2.110 -6.479 1.00 90.00 91 PRO A O 1
ATOM 704 N N . LEU A 1 92 ? -9.013 -3.227 -5.022 1.00 88.75 92 LEU A N 1
ATOM 705 C CA . LEU A 1 92 ? -7.741 -2.680 -5.481 1.00 88.75 92 LEU A CA 1
ATOM 706 C C . LEU A 1 92 ? -7.294 -3.302 -6.811 1.00 88.75 92 LEU A C 1
ATOM 708 O O . LEU A 1 92 ? -6.505 -2.664 -7.499 1.00 88.75 92 LEU A O 1
ATOM 712 N N . ASP A 1 93 ? -7.798 -4.479 -7.175 1.00 95.19 93 ASP A N 1
ATOM 713 C CA . ASP A 1 93 ? -7.553 -5.101 -8.472 1.00 95.19 93 ASP A CA 1
ATOM 714 C C . ASP A 1 93 ? -8.352 -4.385 -9.559 1.00 95.19 93 ASP A C 1
ATOM 716 O O . ASP A 1 93 ? -9.580 -4.465 -9.615 1.00 95.19 93 ASP A O 1
ATOM 720 N N . ASP A 1 94 ? -7.641 -3.696 -10.441 1.00 95.19 94 ASP A N 1
ATOM 721 C CA . ASP A 1 94 ? -8.183 -3.120 -11.664 1.00 95.19 94 ASP A CA 1
ATOM 722 C C . ASP A 1 94 ? -7.096 -3.043 -12.748 1.00 95.19 94 ASP A C 1
ATOM 724 O O . ASP A 1 94 ? -6.040 -3.666 -12.657 1.00 95.19 94 ASP A O 1
ATOM 728 N N . GLU A 1 95 ? -7.344 -2.272 -13.803 1.00 96.94 95 GLU A N 1
ATOM 729 C CA . GLU A 1 95 ? -6.368 -2.057 -14.877 1.00 96.94 95 GLU A CA 1
ATOM 730 C C . GLU A 1 95 ? -5.085 -1.341 -14.410 1.00 96.94 95 GLU A C 1
ATOM 732 O O . GLU A 1 95 ? -4.054 -1.423 -15.076 1.00 96.94 95 GLU A O 1
ATOM 737 N N . ARG A 1 96 ? -5.134 -0.639 -13.267 1.00 96.94 96 ARG A N 1
ATOM 738 C CA . ARG A 1 96 ? -4.049 0.196 -12.735 1.00 96.94 96 ARG A CA 1
ATOM 739 C C . ARG A 1 96 ? -3.223 -0.519 -11.674 1.00 96.94 96 ARG A C 1
ATOM 741 O O . ARG A 1 96 ? -2.004 -0.344 -11.637 1.00 96.94 96 ARG A O 1
ATOM 748 N N . PHE A 1 97 ? -3.864 -1.309 -10.819 1.00 97.31 97 PHE A N 1
ATOM 749 C CA . PHE A 1 97 ? -3.206 -1.974 -9.698 1.00 97.31 97 PHE A CA 1
ATOM 750 C C . PHE A 1 97 ? -3.660 -3.420 -9.542 1.00 97.31 97 PHE A C 1
ATOM 752 O O . PHE A 1 97 ? -4.757 -3.798 -9.939 1.00 97.31 97 PHE A O 1
ATOM 759 N N . ARG A 1 98 ? -2.804 -4.233 -8.920 1.00 97.38 98 ARG A N 1
ATOM 760 C CA . ARG A 1 98 ? -3.131 -5.614 -8.554 1.00 97.38 98 ARG A CA 1
ATOM 761 C C . ARG A 1 98 ? -2.644 -5.928 -7.157 1.00 97.38 98 ARG A C 1
ATOM 763 O O . ARG A 1 98 ? -1.443 -5.889 -6.910 1.00 97.38 98 ARG A O 1
ATOM 770 N N . LEU A 1 99 ? -3.544 -6.258 -6.250 1.00 96.94 99 LEU A N 1
ATOM 771 C CA . LEU A 1 99 ? -3.247 -6.752 -4.923 1.00 96.94 99 LEU A CA 1
ATOM 772 C C . LEU A 1 99 ? -2.600 -8.136 -5.030 1.00 96.94 99 LEU A C 1
ATOM 774 O O . LEU A 1 99 ? -3.170 -9.091 -5.541 1.00 96.94 99 LEU A O 1
ATOM 778 N N . ILE A 1 100 ? -1.381 -8.244 -4.516 1.00 97.25 100 ILE A N 1
ATOM 779 C CA . ILE A 1 100 ? -0.627 -9.500 -4.451 1.00 97.25 100 ILE A CA 1
ATOM 780 C C . ILE A 1 100 ? -0.841 -10.156 -3.090 1.00 97.25 100 ILE A C 1
ATOM 782 O O . ILE A 1 100 ? -0.959 -11.374 -2.990 1.00 97.25 100 ILE A O 1
ATOM 786 N N . SER A 1 101 ? -0.876 -9.359 -2.018 1.00 97.38 101 SER A N 1
ATOM 787 C CA . SER A 1 101 ? -1.203 -9.860 -0.683 1.00 97.38 101 SER A CA 1
ATOM 788 C C . SER A 1 101 ? -1.645 -8.741 0.252 1.00 97.38 101 SER A C 1
ATOM 790 O O . SER A 1 101 ? -1.156 -7.617 0.137 1.00 97.38 101 SER A O 1
ATOM 792 N N . ALA A 1 102 ? -2.481 -9.074 1.232 1.00 97.62 102 ALA A N 1
ATOM 793 C CA . ALA A 1 102 ? -2.786 -8.234 2.382 1.00 97.62 102 ALA A CA 1
ATOM 794 C C . ALA A 1 102 ? -2.525 -9.053 3.652 1.00 97.62 102 ALA A C 1
ATOM 796 O O . ALA A 1 102 ? -3.213 -10.039 3.899 1.00 97.62 102 ALA A O 1
ATOM 797 N N . ARG A 1 103 ? -1.513 -8.685 4.445 1.00 97.38 103 ARG A N 1
ATOM 798 C CA . ARG A 1 103 ? -1.155 -9.414 5.674 1.00 97.38 103 ARG A CA 1
ATOM 799 C C . ARG A 1 103 ? -1.272 -8.531 6.897 1.00 97.38 103 ARG A C 1
ATOM 801 O O . ARG A 1 103 ? -0.867 -7.370 6.866 1.00 97.38 103 ARG A O 1
ATOM 808 N N . ARG A 1 104 ? -1.769 -9.084 8.004 1.00 97.25 104 ARG A N 1
ATOM 809 C CA . ARG A 1 104 ? -1.745 -8.368 9.281 1.00 97.25 104 ARG A CA 1
ATOM 810 C C . ARG A 1 104 ? -0.319 -8.346 9.819 1.00 97.25 104 ARG A C 1
ATOM 812 O O . ARG A 1 104 ? 0.324 -9.385 9.921 1.00 97.25 104 ARG A O 1
ATOM 819 N N . ILE A 1 105 ? 0.146 -7.172 10.223 1.00 96.56 105 ILE A N 1
ATOM 820 C CA . ILE A 1 105 ? 1.432 -6.999 10.900 1.00 96.56 105 ILE A CA 1
ATOM 821 C C . ILE A 1 105 ? 1.224 -6.327 12.265 1.00 96.56 105 ILE A C 1
ATOM 823 O O . ILE A 1 105 ? 0.299 -5.521 12.410 1.00 96.56 105 ILE A O 1
ATOM 827 N N . PRO A 1 106 ? 2.046 -6.634 13.287 1.00 95.62 106 PRO A N 1
ATOM 828 C CA . PRO A 1 106 ? 1.904 -6.013 14.601 1.00 95.62 106 PRO A CA 1
ATOM 829 C C . PRO A 1 106 ? 2.003 -4.488 14.515 1.00 95.62 106 PRO A C 1
ATOM 831 O O . PRO A 1 106 ? 2.867 -3.961 13.819 1.00 95.62 106 PRO A O 1
ATOM 834 N N . VAL A 1 107 ? 1.139 -3.756 15.220 1.00 95.50 107 VAL A N 1
ATOM 835 C CA . VA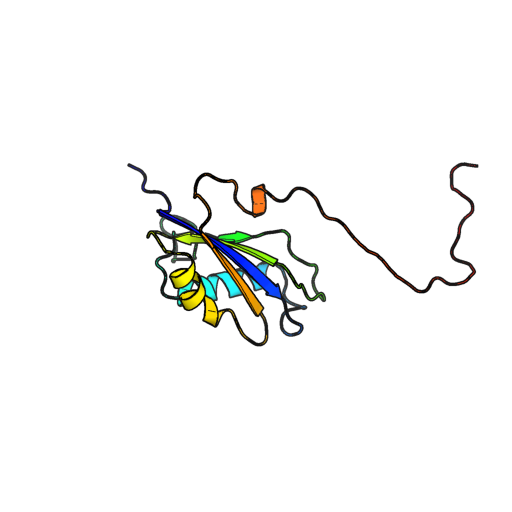L A 1 107 ? 1.081 -2.281 15.132 1.00 95.50 107 VAL A CA 1
ATOM 836 C C . VAL A 1 107 ? 2.329 -1.579 15.680 1.00 95.50 107 VAL A C 1
ATOM 838 O O . VAL A 1 107 ? 2.591 -0.444 15.304 1.00 95.50 107 VAL A O 1
ATOM 841 N N . PHE A 1 108 ? 3.112 -2.264 16.519 1.00 93.62 108 PHE A N 1
ATOM 842 C CA . PHE A 1 108 ? 4.349 -1.753 17.119 1.00 93.62 108 PHE A CA 1
ATOM 843 C C . PHE A 1 108 ? 5.604 -1.973 16.256 1.00 93.62 108 PHE A C 1
ATOM 845 O O . PHE A 1 108 ? 6.658 -1.432 16.572 1.00 93.62 108 PHE A O 1
ATOM 852 N N . PHE A 1 109 ? 5.523 -2.759 15.175 1.00 94.88 109 PHE A N 1
ATOM 853 C CA . PHE A 1 109 ? 6.628 -2.856 14.213 1.00 94.88 109 PHE A CA 1
ATOM 854 C C . PHE A 1 109 ? 6.784 -1.525 13.451 1.00 94.88 109 PHE A C 1
ATOM 856 O O . PHE A 1 109 ? 5.776 -0.845 13.233 1.00 94.88 109 PHE A O 1
ATOM 863 N N . PRO A 1 110 ? 7.981 -1.182 12.944 1.00 94.44 110 PRO A N 1
ATOM 864 C CA . PRO A 1 110 ? 8.163 -0.015 12.079 1.00 94.44 110 PRO A CA 1
ATOM 865 C C . PRO A 1 110 ? 7.186 -0.004 10.891 1.00 94.44 110 PRO A C 1
ATOM 867 O O . PRO A 1 110 ? 6.760 -1.063 10.407 1.00 94.44 110 PRO A O 1
ATOM 870 N N . SER A 1 111 ? 6.788 1.187 10.428 1.00 95.56 111 SER A N 1
ATOM 871 C CA . SER A 1 111 ? 6.064 1.338 9.155 1.00 95.56 111 SER A CA 1
ATOM 872 C C . SER A 1 111 ? 6.895 0.781 8.003 1.00 95.56 111 SER A C 1
ATOM 874 O O . SER A 1 111 ? 8.107 0.628 8.132 1.00 95.56 111 SER A O 1
ATOM 876 N N . ILE A 1 112 ? 6.261 0.452 6.876 1.00 95.19 112 ILE A N 1
ATOM 877 C CA . ILE A 1 112 ? 7.023 0.056 5.684 1.00 95.19 112 ILE A CA 1
ATOM 878 C C . ILE A 1 112 ? 8.009 1.158 5.277 1.00 95.19 112 ILE A C 1
ATOM 880 O O . ILE A 1 112 ? 9.170 0.868 5.023 1.00 95.19 112 ILE A O 1
ATOM 884 N N . GLU A 1 113 ? 7.565 2.411 5.338 1.00 94.06 113 GLU A N 1
ATOM 885 C CA . GLU A 1 113 ? 8.375 3.604 5.094 1.00 94.06 113 GLU A CA 1
ATOM 886 C C . GLU A 1 113 ? 9.629 3.646 5.980 1.00 94.06 113 GLU A C 1
ATOM 888 O O . GLU A 1 113 ? 10.718 3.909 5.491 1.00 94.06 113 GLU A O 1
ATOM 893 N N . ALA A 1 114 ? 9.494 3.325 7.271 1.00 94.12 114 ALA A N 1
ATOM 894 C CA . ALA A 1 114 ? 10.609 3.327 8.216 1.00 94.12 114 ALA A CA 1
ATOM 895 C C . ALA A 1 114 ? 11.479 2.057 8.158 1.00 94.12 114 ALA A C 1
ATOM 897 O O . ALA A 1 114 ? 12.580 2.048 8.701 1.00 94.12 114 ALA A O 1
ATOM 898 N N . ALA A 1 115 ? 10.976 0.966 7.575 1.00 93.44 115 ALA A N 1
ATOM 899 C CA . ALA A 1 115 ? 11.666 -0.322 7.539 1.00 93.44 115 ALA A CA 1
ATOM 900 C C . ALA A 1 115 ? 12.562 -0.495 6.305 1.00 93.44 115 ALA A C 1
ATOM 902 O O . ALA A 1 115 ? 13.501 -1.288 6.351 1.00 93.44 115 ALA A O 1
ATOM 903 N N . VAL 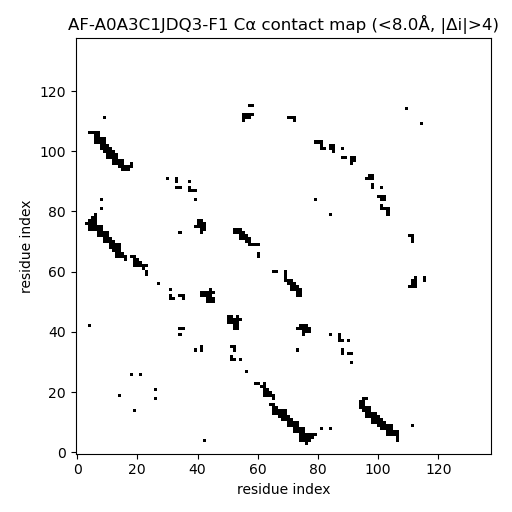A 1 116 ? 12.263 0.190 5.198 1.00 89.94 116 VAL A N 1
ATOM 904 C CA . VAL A 1 116 ? 13.038 0.069 3.958 1.00 89.94 116 VAL A CA 1
ATOM 905 C C . VAL A 1 116 ? 14.261 0.981 4.020 1.00 89.94 116 VAL A C 1
ATOM 907 O O . VAL A 1 116 ? 14.133 2.182 4.227 1.00 89.94 116 VAL A O 1
ATOM 910 N N . ASN A 1 117 ? 15.450 0.406 3.835 1.00 90.19 117 ASN A N 1
ATOM 911 C CA . ASN A 1 117 ? 16.728 1.112 3.984 1.00 90.19 117 ASN A CA 1
ATOM 912 C C . ASN A 1 117 ? 17.733 0.851 2.848 1.00 90.19 117 ASN A C 1
ATOM 914 O O . ASN A 1 117 ? 18.830 1.400 2.875 1.00 90.19 117 ASN A O 1
ATOM 918 N N . ALA A 1 118 ? 17.371 0.030 1.863 1.00 88.00 118 ALA A N 1
ATOM 919 C CA . ALA A 1 118 ? 18.234 -0.334 0.751 1.00 88.00 118 ALA A CA 1
ATOM 920 C C . ALA A 1 118 ? 17.417 -0.497 -0.532 1.00 88.00 118 ALA A C 1
ATOM 922 O O . ALA A 1 118 ? 16.239 -0.861 -0.493 1.00 88.00 118 ALA A O 1
ATOM 923 N N . ALA A 1 119 ? 18.071 -0.241 -1.661 1.00 85.62 119 ALA A N 1
ATOM 924 C CA . ALA A 1 119 ? 17.572 -0.528 -2.994 1.00 85.62 119 ALA A CA 1
ATOM 925 C C . ALA A 1 119 ? 18.682 -1.225 -3.783 1.00 85.62 119 ALA A C 1
ATOM 927 O O . ALA A 1 119 ? 19.850 -0.854 -3.677 1.00 85.62 119 ALA A O 1
ATOM 928 N N . GLU A 1 120 ? 18.301 -2.229 -4.559 1.00 88.19 120 GLU A N 1
ATOM 929 C CA . GLU A 1 120 ? 19.186 -2.957 -5.458 1.00 88.19 120 GLU A CA 1
ATOM 930 C C . GLU A 1 120 ? 18.700 -2.730 -6.886 1.00 88.19 120 GLU A C 1
ATOM 932 O O . GLU A 1 120 ? 17.495 -2.746 -7.152 1.00 88.19 120 GLU A O 1
ATOM 937 N N . PHE A 1 121 ? 19.641 -2.487 -7.793 1.00 84.38 121 PHE A N 1
ATOM 938 C CA . PHE A 1 121 ? 19.356 -2.210 -9.191 1.00 84.38 121 PHE A CA 1
ATOM 939 C C . PHE A 1 121 ? 20.062 -3.242 -10.051 1.00 84.38 121 PHE A C 1
ATO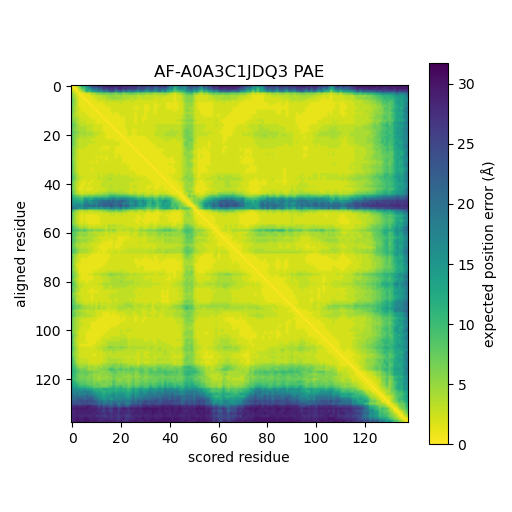M 941 O O . PHE A 1 121 ? 21.264 -3.461 -9.913 1.00 84.38 121 PHE A O 1
ATOM 948 N N . PHE A 1 122 ? 19.306 -3.836 -10.964 1.00 86.00 122 PHE A N 1
ATOM 949 C CA . PHE A 1 122 ? 19.843 -4.660 -12.028 1.00 86.00 122 PHE A CA 1
ATOM 950 C C . PHE A 1 122 ? 19.701 -3.896 -13.340 1.00 86.00 122 PHE A C 1
ATOM 952 O O . PHE A 1 122 ? 18.615 -3.412 -13.664 1.00 86.00 122 PHE A O 1
ATOM 959 N N . MET A 1 123 ? 20.810 -3.736 -14.055 1.00 84.31 123 MET A N 1
ATOM 960 C CA . MET A 1 123 ? 20.871 -2.988 -15.305 1.00 84.31 123 MET A CA 1
ATOM 961 C C . MET A 1 123 ? 21.441 -3.889 -16.391 1.00 84.31 123 MET A C 1
ATOM 963 O O . MET A 1 123 ? 22.538 -4.421 -16.243 1.00 84.31 123 MET A O 1
ATOM 967 N N . GLU A 1 124 ? 20.709 -4.008 -17.491 1.00 85.19 124 GLU A N 1
ATOM 968 C CA . GLU A 1 124 ? 21.151 -4.682 -18.707 1.00 85.19 124 GLU A CA 1
ATOM 969 C C . GLU A 1 124 ? 21.021 -3.713 -19.877 1.00 85.19 124 GLU A C 1
ATOM 971 O O . GLU A 1 124 ? 20.136 -2.854 -19.899 1.00 85.19 124 GLU A O 1
ATOM 976 N N . GLY A 1 125 ? 21.902 -3.846 -20.861 1.00 84.31 125 GLY A N 1
ATOM 977 C CA . GLY A 1 125 ? 21.861 -3.025 -22.057 1.00 84.31 125 GLY A CA 1
ATOM 978 C C . GLY A 1 125 ? 22.772 -3.566 -23.143 1.00 84.31 125 GLY A C 1
ATOM 979 O O . GLY A 1 125 ? 23.726 -4.297 -22.876 1.00 84.31 125 GLY A O 1
ATOM 980 N N . GLU A 1 126 ? 22.472 -3.184 -24.379 1.00 85.50 126 GLU A N 1
ATOM 981 C CA . GLU A 1 126 ? 23.413 -3.323 -25.480 1.00 85.50 126 GLU A CA 1
ATOM 982 C C . GLU A 1 126 ? 24.382 -2.148 -25.431 1.00 85.50 126 GLU A C 1
ATOM 984 O O . GLU A 1 126 ? 23.990 -0.981 -25.512 1.00 85.50 126 GLU A O 1
ATOM 989 N N . TYR A 1 127 ? 25.661 -2.463 -25.282 1.00 79.06 127 TYR A N 1
ATOM 990 C CA . TYR A 1 127 ? 26.712 -1.464 -25.256 1.00 79.06 127 TYR A CA 1
ATOM 991 C C . TYR A 1 127 ? 27.411 -1.435 -26.618 1.00 79.06 127 TYR A C 1
ATOM 993 O O . TYR A 1 127 ? 27.742 -2.497 -27.153 1.00 79.06 127 TYR A O 1
ATOM 1001 N N . PRO A 1 128 ? 27.658 -0.250 -27.208 1.00 82.62 128 PRO A N 1
ATOM 1002 C CA . PRO A 1 128 ? 28.471 -0.172 -28.414 1.00 82.62 128 PRO A CA 1
ATOM 1003 C C . PRO A 1 128 ? 29.877 -0.710 -28.124 1.00 82.62 128 PRO A C 1
ATOM 1005 O O . PRO A 1 128 ? 30.367 -0.598 -27.004 1.00 82.62 128 PRO A O 1
ATOM 1008 N N . ALA A 1 129 ? 30.569 -1.232 -29.140 1.00 76.81 129 ALA A N 1
ATOM 1009 C CA . ALA A 1 129 ? 31.929 -1.770 -28.980 1.00 76.81 129 ALA A CA 1
ATOM 1010 C C . ALA A 1 129 ? 32.945 -0.747 -28.419 1.00 76.81 129 ALA A C 1
ATOM 1012 O O . ALA A 1 129 ? 33.992 -1.127 -27.908 1.00 76.81 129 ALA A O 1
ATOM 1013 N N . SER A 1 130 ? 32.634 0.551 -28.499 1.00 74.38 130 SER A N 1
ATOM 1014 C CA . SER A 1 130 ? 33.408 1.655 -27.921 1.00 74.38 130 SER A CA 1
ATOM 1015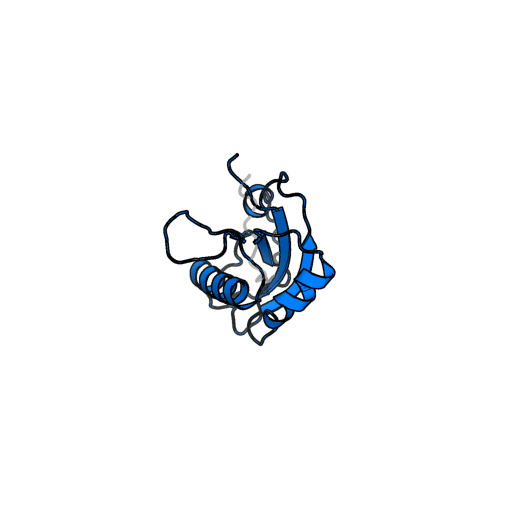 C C . SER A 1 130 ? 33.099 1.940 -26.442 1.00 74.38 130 SER A C 1
ATOM 1017 O O . SER A 1 130 ? 33.644 2.890 -25.882 1.00 74.38 130 SER A O 1
ATOM 1019 N N . PHE A 1 131 ? 32.185 1.196 -25.812 1.00 70.50 131 PHE A N 1
ATOM 1020 C CA . PHE A 1 131 ? 31.813 1.376 -24.412 1.00 70.50 131 PHE A CA 1
ATOM 1021 C C . PHE A 1 131 ? 32.852 0.711 -23.503 1.00 70.50 131 PHE A C 1
ATOM 1023 O O . PHE A 1 131 ? 32.818 -0.486 -23.234 1.00 70.50 131 PHE A O 1
ATOM 1030 N N . GLY A 1 132 ? 33.805 1.524 -23.062 1.00 67.94 132 GLY A N 1
ATOM 1031 C CA . GLY A 1 132 ? 34.886 1.154 -22.160 1.00 67.94 132 GLY A CA 1
ATOM 1032 C C . GLY A 1 132 ? 35.928 2.261 -22.179 1.00 67.94 132 GLY A C 1
ATOM 1033 O O . GLY A 1 132 ? 36.754 2.320 -23.085 1.00 67.94 132 GLY A O 1
ATOM 1034 N N . ALA A 1 133 ? 35.872 3.179 -21.215 1.00 63.22 133 ALA A N 1
ATOM 1035 C CA . ALA A 1 133 ? 37.015 4.049 -20.963 1.00 63.22 133 ALA A CA 1
ATOM 1036 C C . ALA A 1 133 ? 38.133 3.212 -20.309 1.00 63.22 133 ALA A C 1
ATOM 1038 O O . ALA A 1 133 ? 37.815 2.286 -19.553 1.00 63.22 133 ALA A O 1
ATOM 1039 N N . PRO A 1 134 ? 39.424 3.509 -20.555 1.00 62.19 134 PRO A N 1
ATOM 1040 C CA . PRO A 1 134 ? 40.481 2.991 -19.695 1.00 62.19 134 PRO A CA 1
ATOM 1041 C C . PRO A 1 134 ? 40.176 3.407 -18.251 1.00 62.19 134 PRO A C 1
ATOM 1043 O O . PRO A 1 134 ? 39.634 4.491 -18.021 1.00 62.19 134 PRO A O 1
ATOM 1046 N N . ALA A 1 135 ? 40.459 2.515 -17.300 1.00 63.78 135 ALA A N 1
ATOM 1047 C CA . ALA A 1 135 ? 40.201 2.742 -15.884 1.00 63.78 135 ALA A CA 1
ATOM 1048 C C . ALA A 1 135 ? 40.689 4.137 -15.464 1.00 63.78 135 ALA A C 1
ATOM 1050 O O . ALA A 1 135 ? 41.791 4.544 -15.821 1.00 63.78 135 ALA A O 1
ATOM 1051 N N . VAL A 1 136 ? 39.869 4.856 -14.697 1.00 65.38 136 VAL A N 1
ATOM 1052 C CA . VAL A 1 136 ? 40.186 6.200 -14.177 1.00 65.38 136 VAL A CA 1
ATOM 1053 C C . VAL A 1 136 ? 41.305 6.201 -13.119 1.00 65.38 136 VAL A C 1
ATOM 1055 O O . VAL A 1 136 ? 41.627 7.256 -12.586 1.00 65.38 136 VAL A O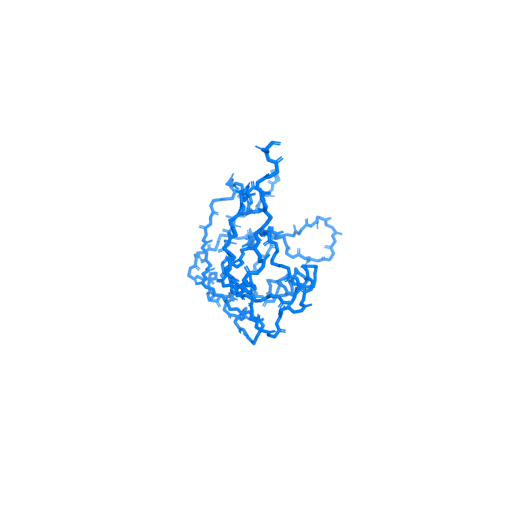 1
ATOM 1058 N N . ASP A 1 137 ? 41.920 5.039 -12.878 1.00 60.03 137 ASP A N 1
ATOM 1059 C CA . ASP A 1 137 ? 42.992 4.795 -11.910 1.00 60.03 137 ASP A CA 1
ATOM 1060 C C . ASP A 1 137 ? 44.295 4.325 -12.604 1.00 60.03 137 ASP A C 1
ATOM 1062 O O . ASP A 1 137 ? 44.870 3.302 -12.225 1.00 60.03 137 ASP A O 1
ATOM 1066 N N . ALA A 1 138 ? 44.745 5.032 -13.649 1.00 48.12 138 ALA A N 1
ATOM 1067 C CA . ALA A 1 138 ? 46.067 4.835 -14.266 1.00 48.12 138 ALA A CA 1
ATOM 1068 C C . ALA A 1 138 ? 47.035 5.970 -13.908 1.00 48.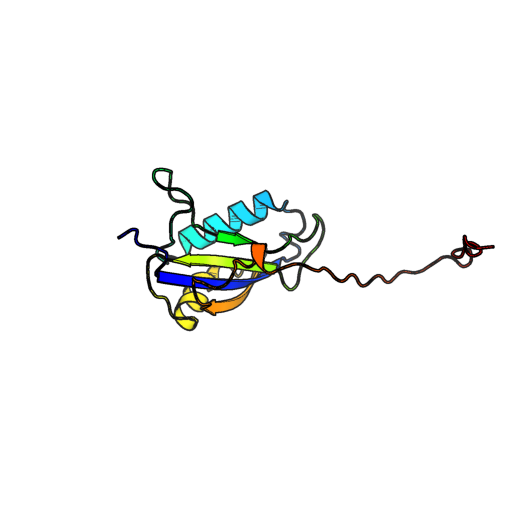12 138 ALA A C 1
ATOM 1070 O O . ALA A 1 138 ? 46.618 7.148 -14.001 1.00 48.12 138 ALA A O 1
#

pLDDT: mean 90.08, std 11.6, range [41.78, 98.25]

Sequence (138 aa):
MNEGPKSRIRLKFARLAAAKDLSHLEQIKVLRGRAAACGLKFWPAKAGTPSSPKMAFGPAVSVGHESLCEYADLYLEEFVREEAAAERLRPLDDERFRLISARRIPVFFPSIEAAVNAAEFFMEGEYPASFGAPAVDA

Radius of gyration: 18.92 Å; Cα contacts (8 Å, |Δi|>4): 234; chains: 1; bounding box: 62×30×56 Å

Secondary structure (DSSP, 8-state):
-----SEEEEEEEEEPGGGTT--HHHHHHHHHHHHHHSSS-BPBSSTTSS-PBPEEE-PPPPTT--EEEEEEEEEESS---HHHHHHHHGGG-SSSEEEEEEEEE-TTSPPHHHH----------PPPTT--PPPS--

Nearest PDB structures (foldseek):
  1vs3-assembly1_B  TM=7.103E-01  e=4.982E-03  Thermus thermophilus HB8
  7trc-assembly1_G  TM=4.421E-01  e=8.066E-02  Homo sapiens
  8ouf-assembly1_C  TM=4.520E-01  e=1.232E-01  Homo sapiens
  2hvy-assembly1_A  TM=4.125E-01  e=1.028E-01  Pyrococcus furiosus
  2ey4-assembly1_A  TM=3.786E-01  e=7.147E-02  Pyrococcus furiosus

Solvent-accessible surface area (backbone atoms only — not comparable to full-atom values): 8177 Å² total; per-residue (Å²): 129,87,83,69,60,57,27,26,35,40,37,31,26,25,40,29,77,78,38,11,74,43,48,66,68,54,48,51,52,52,53,37,51,49,54,59,67,36,75,57,62,53,25,62,61,52,91,95,52,89,84,46,46,25,66,39,48,37,84,71,76,59,65,73,42,63,38,84,72,41,44,36,31,42,32,16,61,45,79,64,54,36,69,61,47,34,63,40,48,47,81,50,50,56,77,36,28,37,69,73,44,43,40,62,46,70,71,87,52,75,50,50,48,74,65,63,85,82,86,86,84,87,87,85,80,90,71,62,95,79,71,70,76,79,70,96,83,119